Protein AF-A0A937FVT1-F1 (afdb_monomer_lite)

Foldseek 3Di:
DDPPDCPPPVPPVVVVVVVVVVVVVVVVVVVCVVCVVVVVVVVVLVVFPDKFKWAWPDKDFDWDFDQDPVGTDIAGAWIFTWIWTDDPNDIDIATDTHGRDPLVVVLQVVLVVDPRSMFMKTAHPVDRRRIDTPSPDDDD

InterPro domains:
  IPR000253 Forkhead-associated (FHA) domain [PS50006] (78-108)

pLDDT: mean 84.74, std 12.92, range [41.81, 96.81]

Structure (mmCIF, N/CA/C/O backbone):
data_AF-A0A937FVT1-F1
#
_entry.id   AF-A0A937FVT1-F1
#
loop_
_atom_site.group_PDB
_atom_site.id
_atom_site.type_symbol
_atom_site.label_atom_id
_atom_site.label_alt_id
_atom_site.label_comp_id
_atom_site.label_asym_id
_atom_site.label_entity_id
_atom_site.label_seq_id
_atom_site.pdbx_PDB_ins_code
_atom_site.Cartn_x
_atom_site.Cartn_y
_atom_site.Cartn_z
_atom_site.occupancy
_atom_site.B_iso_or_equiv
_atom_site.auth_seq_id
_atom_site.auth_comp_id
_atom_site.auth_asym_id
_atom_site.auth_atom_id
_atom_site.pdbx_PDB_model_num
ATOM 1 N N . MET A 1 1 ? 39.941 6.616 -60.271 1.00 41.81 1 MET A N 1
ATOM 2 C CA . MET A 1 1 ? 38.688 5.842 -60.102 1.00 41.81 1 MET A CA 1
ATOM 3 C C . MET A 1 1 ? 37.936 6.366 -58.887 1.00 41.81 1 MET A C 1
ATOM 5 O O . MET A 1 1 ? 38.339 6.087 -57.765 1.00 41.81 1 MET A O 1
ATOM 9 N N . ALA A 1 2 ? 36.883 7.159 -59.088 1.00 43.56 2 ALA A N 1
ATOM 10 C CA . ALA A 1 2 ? 36.056 7.645 -57.985 1.00 43.56 2 ALA A CA 1
ATOM 11 C C . ALA A 1 2 ? 35.102 6.528 -57.527 1.00 43.56 2 ALA A C 1
ATOM 13 O O . ALA A 1 2 ? 34.198 6.133 -58.266 1.00 43.56 2 ALA A O 1
ATOM 14 N N . ARG A 1 3 ? 35.304 5.995 -56.314 1.00 52.00 3 ARG A N 1
ATOM 15 C CA . ARG A 1 3 ? 34.326 5.118 -55.654 1.00 52.00 3 ARG A CA 1
ATOM 16 C C . ARG A 1 3 ? 33.066 5.941 -55.379 1.00 52.00 3 ARG A C 1
ATOM 18 O O . ARG A 1 3 ? 33.046 6.743 -54.451 1.00 52.00 3 ARG A O 1
ATOM 25 N N . LYS A 1 4 ? 32.011 5.735 -56.173 1.00 54.03 4 LYS A N 1
ATOM 26 C CA . LYS A 1 4 ? 30.658 6.207 -55.847 1.00 54.03 4 LYS A CA 1
ATOM 27 C C . LYS A 1 4 ? 30.218 5.504 -54.558 1.00 54.03 4 LYS A C 1
ATOM 29 O O . LYS A 1 4 ? 29.839 4.333 -54.593 1.00 54.03 4 LYS A O 1
ATOM 34 N N . LEU A 1 5 ? 30.323 6.191 -53.419 1.00 57.53 5 LEU A N 1
ATOM 35 C CA . LEU A 1 5 ? 29.733 5.741 -52.159 1.00 57.53 5 LEU A CA 1
ATOM 36 C C . LEU A 1 5 ? 28.232 5.536 -52.386 1.00 57.53 5 LEU A C 1
ATOM 38 O O . LEU A 1 5 ? 27.521 6.456 -52.789 1.00 57.53 5 LEU A O 1
ATOM 42 N N . ARG A 1 6 ? 27.761 4.303 -52.179 1.00 55.53 6 ARG A N 1
ATOM 43 C CA . ARG A 1 6 ? 26.362 3.903 -52.359 1.00 55.53 6 ARG A CA 1
ATOM 44 C C . ARG A 1 6 ? 25.497 4.532 -51.258 1.00 55.53 6 ARG A C 1
ATOM 46 O O . ARG A 1 6 ? 25.130 3.870 -50.297 1.00 55.53 6 ARG A O 1
ATOM 53 N N . PHE A 1 7 ? 25.125 5.795 -51.444 1.00 51.84 7 PHE A N 1
ATOM 54 C CA . PHE A 1 7 ? 24.178 6.552 -50.612 1.00 51.84 7 PHE A CA 1
ATOM 55 C C . PHE A 1 7 ? 22.729 6.009 -50.638 1.00 51.84 7 PHE A C 1
ATOM 57 O O . PHE A 1 7 ? 21.838 6.585 -50.024 1.00 51.84 7 PHE A O 1
ATOM 64 N N . TYR A 1 8 ? 22.469 4.891 -51.325 1.00 54.03 8 TYR A N 1
ATOM 65 C CA . TYR A 1 8 ? 21.117 4.375 -51.570 1.00 54.03 8 TYR A CA 1
ATOM 66 C C . TYR A 1 8 ? 20.570 3.419 -50.502 1.00 54.03 8 TYR A C 1
ATOM 68 O O . TYR A 1 8 ? 19.380 3.118 -50.527 1.00 54.03 8 TYR A O 1
ATOM 76 N N . TYR A 1 9 ? 21.382 2.940 -49.553 1.00 51.81 9 TYR A N 1
ATOM 77 C CA . TYR A 1 9 ? 20.882 1.994 -48.541 1.00 51.81 9 TYR A CA 1
ATOM 78 C C . TYR A 1 9 ? 20.021 2.674 -47.459 1.00 51.81 9 TYR A C 1
ATOM 80 O O . TYR A 1 9 ? 19.124 2.056 -46.896 1.00 51.81 9 TYR A O 1
ATOM 88 N N . ILE A 1 10 ? 20.244 3.971 -47.216 1.00 54.47 10 ILE A N 1
ATOM 89 C CA . ILE A 1 10 ? 19.554 4.760 -46.177 1.00 54.47 10 ILE A CA 1
ATOM 90 C C . ILE A 1 10 ? 18.187 5.290 -46.666 1.00 54.47 10 ILE A C 1
ATOM 92 O O . ILE A 1 10 ? 17.321 5.602 -45.857 1.00 54.47 10 ILE A O 1
ATOM 96 N N . TRP A 1 11 ? 17.951 5.335 -47.982 1.00 53.66 11 TRP A N 1
ATOM 97 C CA . TRP A 1 11 ? 16.749 5.924 -48.603 1.00 53.66 11 TRP A CA 1
ATOM 98 C C . TRP A 1 11 ? 15.689 4.912 -49.056 1.00 53.66 11 TRP A C 1
ATOM 100 O O . TRP A 1 11 ? 14.742 5.249 -49.765 1.00 53.66 11 TRP 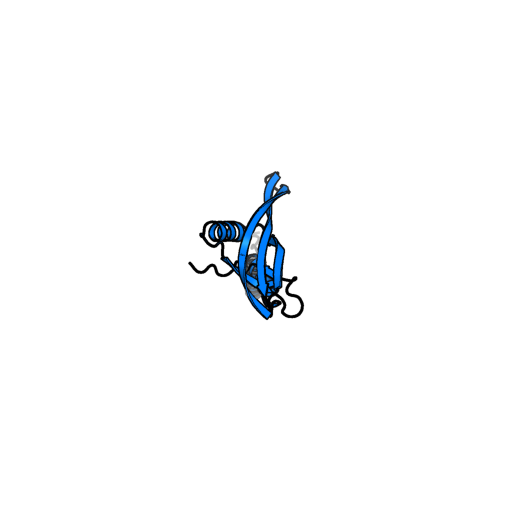A O 1
ATOM 110 N N . ASN A 1 12 ? 15.823 3.649 -48.661 1.00 67.12 12 ASN A N 1
ATOM 111 C CA . ASN A 1 12 ? 14.810 2.651 -48.966 1.00 67.12 12 ASN A CA 1
ATOM 112 C C . ASN A 1 12 ? 13.651 2.799 -47.964 1.00 67.12 12 ASN A C 1
ATOM 114 O O . ASN A 1 12 ? 13.787 2.446 -46.793 1.00 67.12 12 ASN A O 1
ATOM 118 N N . ILE A 1 13 ? 12.517 3.336 -48.430 1.00 67.25 13 ILE A N 1
ATOM 119 C CA . ILE A 1 13 ? 11.311 3.673 -47.643 1.00 67.25 13 ILE A CA 1
ATOM 120 C C . ILE A 1 13 ? 10.899 2.545 -46.685 1.00 67.25 13 ILE A C 1
ATOM 122 O O . ILE A 1 13 ? 10.474 2.810 -45.563 1.00 67.25 13 ILE A O 1
ATOM 126 N N . LYS A 1 14 ? 11.095 1.280 -47.079 1.00 73.38 14 LYS A N 1
ATOM 127 C CA . LYS A 1 14 ? 10.817 0.110 -46.232 1.00 73.38 14 LYS A CA 1
ATOM 128 C C . LYS A 1 14 ? 11.644 0.096 -44.939 1.00 73.38 14 LYS A C 1
ATOM 130 O O . LYS A 1 14 ? 11.099 -0.199 -43.882 1.00 73.38 14 LYS A O 1
ATOM 135 N N . HIS A 1 15 ? 12.929 0.445 -44.998 1.00 70.62 15 HIS A N 1
ATOM 136 C CA . HIS A 1 15 ? 13.795 0.505 -43.815 1.00 70.62 15 HIS A CA 1
ATOM 137 C C . HIS A 1 15 ? 13.446 1.687 -42.903 1.00 70.62 15 HIS A C 1
ATOM 139 O O . HIS A 1 15 ? 13.483 1.539 -41.683 1.00 70.62 15 HIS A O 1
ATOM 145 N N . ILE A 1 16 ? 13.035 2.822 -43.479 1.00 76.00 16 ILE A N 1
ATOM 146 C CA . ILE A 1 16 ? 12.547 3.982 -42.717 1.00 76.00 16 ILE A CA 1
ATOM 147 C C . ILE A 1 16 ? 11.265 3.611 -41.959 1.00 76.00 16 ILE A C 1
ATOM 149 O O . ILE A 1 16 ? 11.155 3.871 -40.764 1.00 76.00 16 ILE A O 1
ATOM 153 N N . LEU A 1 17 ? 10.323 2.937 -42.625 1.00 80.00 17 LEU A N 1
ATOM 154 C CA . LEU A 1 17 ? 9.033 2.553 -42.049 1.00 80.00 17 LEU A CA 1
ATOM 155 C C . LEU A 1 17 ? 9.194 1.525 -40.915 1.00 80.00 17 LEU A C 1
ATOM 157 O O . LEU A 1 17 ? 8.593 1.679 -39.854 1.00 80.00 17 LEU A O 1
ATOM 161 N N . VAL A 1 18 ? 10.076 0.534 -41.088 1.00 82.94 18 VAL A N 1
ATOM 162 C CA . VAL A 1 18 ? 10.440 -0.406 -40.013 1.00 82.94 18 VAL A CA 1
ATOM 163 C C . VAL A 1 18 ? 11.082 0.327 -38.831 1.00 82.94 18 VAL A C 1
ATOM 165 O O . VAL A 1 18 ? 10.712 0.068 -37.689 1.00 82.94 18 VAL A O 1
ATOM 168 N N . GLY A 1 19 ? 11.988 1.278 -39.083 1.00 83.88 19 GLY A N 1
ATOM 169 C CA . GLY A 1 19 ? 12.602 2.089 -38.027 1.00 83.88 19 GLY A CA 1
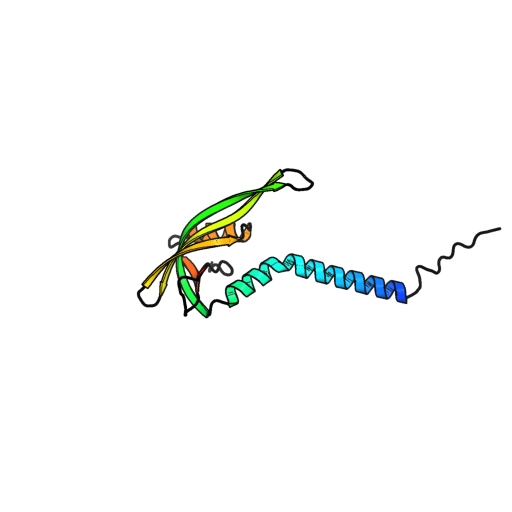ATOM 170 C C . GLY A 1 19 ? 11.574 2.887 -37.219 1.00 83.88 19 GLY A C 1
ATOM 171 O O . GLY A 1 19 ? 11.609 2.873 -35.991 1.00 83.88 19 GLY A O 1
ATOM 172 N N . VAL A 1 20 ? 10.606 3.512 -37.895 1.00 86.00 20 VAL A N 1
ATOM 173 C CA . VAL A 1 20 ? 9.508 4.249 -37.248 1.00 86.00 20 VAL A CA 1
ATOM 174 C C . VAL A 1 20 ? 8.649 3.327 -36.380 1.00 86.00 20 VAL A C 1
ATOM 176 O O . VAL A 1 20 ? 8.349 3.679 -35.241 1.00 86.00 20 VAL A O 1
ATOM 179 N N . ILE A 1 21 ? 8.303 2.129 -36.866 1.00 89.62 21 ILE A N 1
ATOM 180 C CA . ILE A 1 21 ? 7.544 1.136 -36.087 1.00 89.62 21 ILE A CA 1
ATOM 181 C C . ILE A 1 21 ? 8.322 0.709 -34.838 1.00 89.62 21 ILE A C 1
ATOM 183 O O . ILE A 1 21 ? 7.753 0.670 -33.750 1.00 89.62 21 ILE A O 1
ATOM 187 N N . VAL A 1 22 ? 9.622 0.432 -34.965 1.00 90.50 22 VAL A N 1
ATOM 188 C CA . VAL A 1 22 ? 10.468 0.051 -33.823 1.00 90.50 22 VAL A CA 1
ATOM 189 C C . VAL A 1 22 ? 10.524 1.175 -32.788 1.00 90.50 22 VAL A C 1
ATOM 191 O O . VAL A 1 22 ? 10.400 0.902 -31.595 1.00 90.50 22 VAL A O 1
ATOM 194 N N . ILE A 1 23 ? 10.637 2.436 -33.215 1.00 90.69 23 ILE A N 1
ATOM 195 C CA . ILE A 1 23 ? 10.623 3.590 -32.304 1.00 90.69 23 ILE A CA 1
ATOM 196 C C . ILE A 1 23 ? 9.268 3.707 -31.593 1.00 90.69 23 ILE A C 1
ATOM 198 O O . ILE A 1 23 ? 9.235 3.876 -30.377 1.00 90.69 23 ILE A O 1
ATOM 202 N N . LEU A 1 24 ?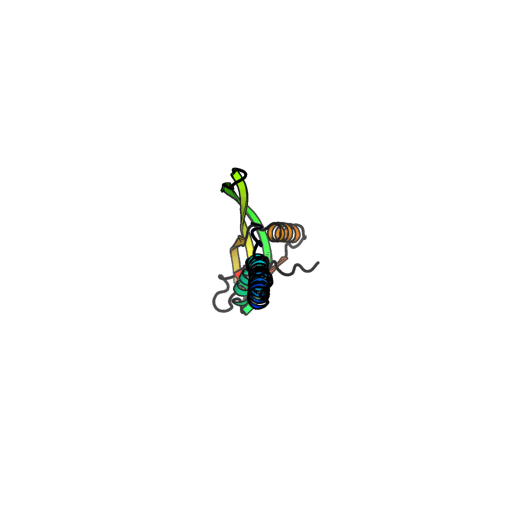 8.156 3.559 -32.318 1.00 90.88 24 LEU A N 1
ATOM 203 C CA . LEU A 1 24 ? 6.802 3.587 -31.754 1.00 90.88 24 LEU A CA 1
ATOM 204 C C . LEU A 1 24 ? 6.581 2.483 -30.716 1.00 90.88 24 LEU A C 1
ATOM 206 O O . LEU A 1 24 ? 6.108 2.763 -29.617 1.00 90.88 24 LEU A O 1
ATOM 210 N N . ILE A 1 25 ? 6.974 1.247 -31.028 1.00 92.00 25 ILE A N 1
ATOM 211 C CA . ILE A 1 25 ? 6.894 0.121 -30.089 1.00 92.00 25 ILE A CA 1
ATOM 212 C C . ILE A 1 25 ? 7.769 0.393 -28.861 1.00 92.00 25 ILE A C 1
ATOM 214 O O . ILE A 1 25 ? 7.330 0.168 -27.735 1.00 92.00 25 ILE A O 1
ATOM 218 N N . SER A 1 26 ? 8.978 0.924 -29.061 1.00 88.25 26 SER A N 1
ATOM 219 C CA . SER A 1 26 ? 9.890 1.268 -27.964 1.00 88.25 26 SER A CA 1
ATOM 220 C C . SER A 1 26 ? 9.292 2.342 -27.051 1.00 88.25 26 SER A C 1
ATOM 222 O O . SER A 1 26 ? 9.352 2.212 -25.831 1.00 88.25 26 SER A O 1
ATOM 224 N N . LEU A 1 27 ? 8.651 3.369 -27.619 1.00 90.75 27 LEU A N 1
ATOM 225 C CA . LEU A 1 27 ? 7.951 4.408 -26.860 1.00 90.75 27 LEU A CA 1
ATOM 226 C C . LEU A 1 27 ? 6.779 3.833 -26.059 1.00 90.75 27 LEU A C 1
ATOM 228 O O . LEU A 1 27 ? 6.648 4.131 -24.873 1.00 90.75 27 LEU A O 1
ATOM 232 N N . ILE A 1 28 ? 5.963 2.971 -26.670 1.00 89.56 28 ILE A N 1
ATOM 233 C CA . ILE A 1 28 ? 4.854 2.294 -25.984 1.00 89.56 28 ILE A CA 1
ATOM 234 C C . ILE A 1 28 ? 5.381 1.433 -24.830 1.00 89.56 28 ILE A C 1
ATOM 236 O O . ILE A 1 28 ? 4.841 1.487 -23.724 1.00 89.56 28 ILE A O 1
ATOM 240 N N . ALA A 1 29 ? 6.462 0.682 -25.052 1.00 87.00 29 ALA A N 1
ATOM 241 C CA . ALA A 1 29 ? 7.085 -0.150 -24.027 1.00 87.00 29 ALA A CA 1
ATOM 242 C C . ALA A 1 29 ? 7.628 0.686 -22.857 1.00 87.00 29 ALA A C 1
ATOM 244 O O . ALA A 1 29 ? 7.415 0.326 -21.700 1.00 87.00 29 ALA A O 1
ATOM 245 N N . ILE A 1 30 ? 8.262 1.829 -23.141 1.00 88.38 30 IL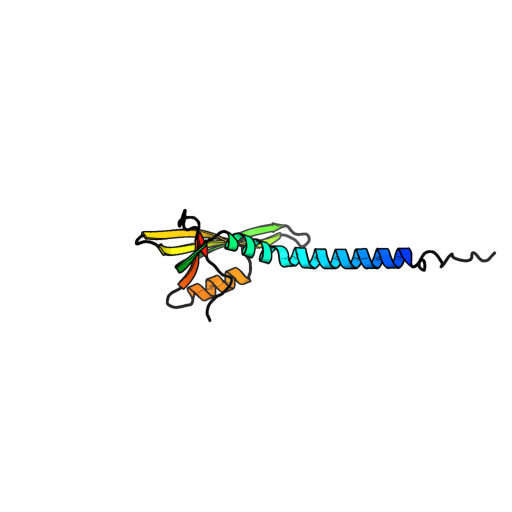E A N 1
ATOM 246 C CA . ILE A 1 30 ? 8.728 2.774 -22.118 1.00 88.38 30 ILE A CA 1
ATOM 247 C C . ILE A 1 30 ? 7.541 3.276 -21.289 1.00 88.38 30 ILE A C 1
ATOM 249 O O . ILE A 1 30 ? 7.559 3.163 -20.063 1.00 88.38 30 ILE A O 1
ATOM 253 N N . VAL A 1 31 ? 6.476 3.765 -21.930 1.00 85.06 31 VAL A N 1
ATOM 254 C CA . VAL A 1 31 ? 5.275 4.256 -21.229 1.00 85.06 31 VAL A CA 1
ATOM 255 C C . VAL A 1 31 ? 4.638 3.158 -20.373 1.00 85.06 31 VAL A C 1
ATOM 257 O O . VAL A 1 31 ? 4.267 3.410 -19.222 1.00 85.06 31 VAL A O 1
ATOM 260 N N . GLY A 1 32 ? 4.556 1.933 -20.897 1.00 79.00 32 GLY A N 1
ATOM 261 C CA . GLY A 1 32 ? 4.058 0.768 -20.171 1.00 79.00 32 GLY A CA 1
ATOM 262 C C . GLY A 1 32 ? 4.902 0.445 -18.938 1.00 79.00 32 GLY A C 1
ATOM 263 O O . GLY A 1 32 ? 4.358 0.289 -17.846 1.00 79.00 32 GLY A O 1
ATOM 264 N N . PHE A 1 33 ? 6.229 0.430 -19.078 1.00 80.00 33 PHE A N 1
ATOM 265 C CA . PHE A 1 33 ? 7.151 0.142 -17.980 1.00 80.00 33 PHE A CA 1
ATOM 266 C C . PHE A 1 33 ? 7.088 1.201 -16.871 1.00 80.00 33 PHE A C 1
ATOM 268 O O . PHE A 1 33 ? 7.007 0.857 -15.692 1.00 80.00 33 PHE A O 1
ATOM 275 N N . TYR A 1 34 ? 7.041 2.488 -17.228 1.00 78.31 34 TYR A N 1
ATOM 276 C CA . TYR A 1 34 ? 6.889 3.573 -16.250 1.00 78.31 34 TYR A CA 1
ATOM 277 C C . TYR A 1 34 ? 5.523 3.555 -15.552 1.00 78.31 34 TYR A C 1
ATOM 279 O O . TYR A 1 34 ? 5.422 3.909 -14.376 1.00 78.31 34 TYR A O 1
ATOM 287 N N . SER A 1 35 ? 4.472 3.119 -16.248 1.00 75.44 35 SER A N 1
ATOM 288 C CA . SER A 1 35 ? 3.119 3.052 -15.687 1.00 75.44 35 SER A CA 1
ATOM 289 C C . SER A 1 35 ? 2.868 1.777 -14.875 1.00 75.44 35 SER A C 1
ATOM 291 O O . SER A 1 35 ? 1.941 1.752 -14.063 1.00 75.44 35 SER A O 1
ATOM 293 N N . TYR A 1 36 ? 3.683 0.732 -15.053 1.00 76.50 36 TYR A N 1
ATOM 294 C CA . TYR A 1 36 ? 3.490 -0.599 -14.468 1.00 76.50 36 TYR A CA 1
ATOM 295 C C . TYR A 1 36 ? 3.181 -0.602 -12.957 1.00 76.50 36 TYR A C 1
ATOM 297 O O . TYR A 1 36 ? 2.199 -1.237 -12.569 1.00 76.50 36 TYR A O 1
ATOM 305 N N . PRO A 1 37 ? 3.896 0.144 -12.085 1.00 71.56 37 PRO A N 1
ATOM 306 C CA . PRO A 1 37 ? 3.598 0.149 -10.648 1.00 71.56 37 PRO A CA 1
ATOM 307 C C . PRO A 1 37 ? 2.188 0.665 -10.325 1.00 71.56 37 PRO A C 1
ATOM 309 O O . PRO A 1 37 ? 1.555 0.219 -9.369 1.00 71.56 37 PRO A O 1
ATOM 312 N N . ARG A 1 38 ? 1.684 1.604 -11.135 1.00 72.81 38 ARG A N 1
ATOM 313 C CA . ARG A 1 38 ? 0.342 2.179 -10.994 1.00 72.81 38 ARG A CA 1
ATOM 314 C C . ARG A 1 38 ? -0.729 1.157 -11.371 1.00 72.81 38 ARG A C 1
ATOM 316 O O . ARG A 1 38 ? -1.671 0.967 -10.607 1.00 72.81 38 ARG A O 1
ATOM 323 N N . TRP A 1 39 ? -0.546 0.473 -12.501 1.00 76.06 39 TRP A N 1
ATOM 324 C CA . TRP A 1 39 ? -1.443 -0.592 -12.960 1.00 76.06 39 TRP A CA 1
ATOM 325 C C . TRP A 1 39 ? -1.472 -1.774 -11.993 1.00 76.06 39 TRP A C 1
ATOM 327 O O . TRP A 1 39 ? -2.546 -2.267 -11.666 1.00 76.06 39 TRP A O 1
ATOM 337 N N . TYR A 1 40 ? -0.312 -2.183 -11.477 1.00 77.75 40 TYR A N 1
ATOM 338 C CA . TYR A 1 40 ? -0.219 -3.258 -10.494 1.00 77.75 40 TYR A CA 1
ATOM 339 C C . TYR A 1 40 ? -0.998 -2.937 -9.211 1.00 77.75 40 TYR A C 1
ATOM 341 O O . TYR A 1 40 ? -1.804 -3.750 -8.762 1.00 77.75 40 TYR A O 1
ATOM 349 N N . ASN A 1 41 ? -0.823 -1.734 -8.650 1.00 75.12 41 ASN A N 1
ATOM 350 C CA . ASN A 1 41 ? -1.571 -1.312 -7.463 1.00 75.12 41 ASN A CA 1
ATOM 351 C C . ASN A 1 41 ? -3.079 -1.224 -7.734 1.00 75.12 41 ASN A C 1
ATOM 353 O O . ASN A 1 41 ? -3.870 -1.642 -6.894 1.00 75.12 41 ASN A O 1
ATOM 357 N N . PHE A 1 42 ? -3.478 -0.715 -8.903 1.00 80.25 42 PHE A N 1
ATOM 358 C CA . PHE A 1 42 ? -4.884 -0.670 -9.304 1.00 80.25 42 PHE A CA 1
ATOM 359 C C . PHE A 1 42 ? -5.488 -2.077 -9.384 1.00 80.25 42 PHE A C 1
ATOM 361 O O . PHE A 1 42 ? -6.542 -2.333 -8.806 1.00 80.25 42 PHE A O 1
ATOM 368 N N . TYR A 1 43 ? -4.789 -3.013 -10.028 1.00 82.56 43 TYR A N 1
ATOM 369 C CA . TYR A 1 43 ? -5.224 -4.402 -10.124 1.00 82.56 43 TYR A CA 1
ATOM 370 C C . TYR A 1 43 ? -5.283 -5.085 -8.751 1.00 82.56 43 TYR A C 1
ATOM 372 O O . TYR A 1 43 ? -6.266 -5.759 -8.449 1.00 82.56 43 TYR A O 1
ATOM 380 N N . LYS A 1 44 ? -4.292 -4.860 -7.877 1.00 82.75 44 LYS A N 1
ATOM 381 C CA . LYS A 1 44 ? -4.318 -5.365 -6.496 1.00 82.75 44 LYS A CA 1
ATOM 382 C C . LYS A 1 44 ? -5.554 -4.853 -5.748 1.00 82.75 44 LYS A C 1
ATOM 384 O O . LYS A 1 44 ? -6.291 -5.653 -5.186 1.00 82.75 44 LYS A O 1
ATOM 389 N N . LEU A 1 45 ? -5.827 -3.546 -5.815 1.00 84.44 45 LEU A N 1
ATOM 390 C CA . LEU A 1 45 ? -6.984 -2.927 -5.160 1.00 84.44 45 LEU A CA 1
ATOM 391 C C . LEU A 1 45 ? -8.332 -3.368 -5.749 1.00 84.44 45 LEU A C 1
ATOM 393 O O . LEU A 1 45 ? -9.335 -3.332 -5.041 1.00 84.44 45 LEU A O 1
ATOM 397 N N . SER A 1 46 ? -8.368 -3.776 -7.022 1.00 85.44 46 SER A N 1
ATOM 398 C CA . SER A 1 46 ? -9.590 -4.250 -7.691 1.00 85.44 46 SER A CA 1
ATOM 399 C C . SER A 1 46 ? -10.088 -5.607 -7.189 1.00 85.44 46 SER A C 1
ATOM 401 O O . SER A 1 46 ? -11.236 -5.957 -7.440 1.00 85.44 46 SER A O 1
ATOM 403 N N . ARG A 1 47 ? -9.244 -6.363 -6.472 1.00 88.62 47 ARG A N 1
ATOM 404 C CA . ARG A 1 47 ? -9.631 -7.648 -5.873 1.00 88.62 47 ARG A CA 1
ATOM 405 C C . ARG A 1 47 ? -10.558 -7.481 -4.674 1.00 88.62 47 ARG A C 1
ATOM 407 O O . ARG A 1 47 ? -11.320 -8.391 -4.384 1.00 88.62 47 ARG A O 1
ATOM 414 N N . TYR A 1 48 ? -10.494 -6.337 -4.003 1.00 92.81 48 TYR A N 1
ATOM 415 C CA . TYR A 1 48 ? -11.300 -6.044 -2.828 1.00 92.81 48 TYR A CA 1
ATOM 416 C C . TYR A 1 48 ? -12.684 -5.527 -3.233 1.00 92.81 48 TYR A C 1
ATOM 418 O O . TYR A 1 48 ? -12.798 -4.548 -3.974 1.00 92.81 48 TYR A O 1
ATOM 426 N N . ASP A 1 49 ? -13.734 -6.168 -2.726 1.00 92.31 49 ASP A N 1
ATOM 427 C CA . ASP A 1 49 ? -15.134 -5.904 -3.075 1.00 92.31 49 ASP A CA 1
ATOM 428 C C . ASP A 1 49 ? -15.840 -4.961 -2.086 1.00 92.31 49 ASP A C 1
ATOM 430 O O . ASP A 1 49 ? -16.907 -4.418 -2.393 1.00 92.31 49 ASP A O 1
ATOM 434 N N . LYS A 1 50 ? -15.253 -4.729 -0.905 1.00 93.69 50 LYS A N 1
ATOM 435 C CA . LYS A 1 50 ? -15.797 -3.839 0.125 1.00 93.69 50 LYS A CA 1
ATOM 436 C C . LYS A 1 50 ? -14.833 -2.727 0.507 1.00 93.69 50 LYS A C 1
ATOM 438 O O . LYS A 1 50 ? -13.620 -2.802 0.314 1.00 93.69 50 LYS A O 1
ATOM 443 N N . VAL A 1 51 ? -15.417 -1.662 1.054 1.00 93.62 51 VAL A N 1
ATOM 444 C CA . VAL A 1 51 ? -14.716 -0.461 1.506 1.00 93.62 51 VAL A CA 1
ATOM 445 C C . VAL A 1 51 ? -15.202 -0.099 2.905 1.00 93.62 51 VAL A C 1
ATOM 447 O O . VAL A 1 51 ? -16.406 -0.089 3.157 1.00 93.62 51 VAL A O 1
ATOM 450 N N . ALA A 1 52 ? -14.270 0.230 3.792 1.00 93.56 52 ALA A N 1
ATOM 451 C CA . ALA A 1 52 ? -14.522 0.781 5.117 1.00 93.56 52 ALA A CA 1
ATOM 452 C C . ALA A 1 52 ? -13.613 1.989 5.372 1.00 93.56 52 ALA A C 1
ATOM 454 O O . ALA A 1 52 ? -12.637 2.228 4.658 1.00 93.56 52 ALA A O 1
ATOM 455 N N . TRP A 1 53 ? -13.939 2.753 6.408 1.00 93.25 53 TRP A N 1
ATOM 456 C CA . TRP A 1 53 ? -13.054 3.773 6.955 1.00 93.25 53 TRP A CA 1
ATOM 457 C C . TRP A 1 53 ? -12.425 3.228 8.225 1.00 93.25 53 TRP A C 1
ATOM 459 O O . TRP A 1 53 ? -13.118 2.674 9.076 1.00 93.25 53 TRP A O 1
ATOM 469 N N . GLY A 1 54 ? -11.114 3.380 8.347 1.00 92.94 54 GLY A N 1
ATOM 470 C CA . GLY A 1 54 ? -10.394 2.952 9.534 1.00 92.94 54 GLY A CA 1
ATOM 471 C C . GLY A 1 54 ? -9.266 3.895 9.881 1.00 92.94 54 GLY A C 1
ATOM 472 O O . GLY A 1 54 ? -8.941 4.813 9.130 1.00 92.94 54 GLY A O 1
ATOM 473 N N . LYS A 1 55 ? -8.683 3.682 11.052 1.00 94.50 55 LYS A N 1
ATOM 474 C CA . LYS A 1 55 ? -7.651 4.542 11.611 1.00 94.50 55 LYS A CA 1
ATOM 475 C C . LYS A 1 55 ? -6.278 3.939 11.370 1.00 94.50 55 LYS A C 1
ATOM 477 O O . LYS A 1 55 ? -6.011 2.806 11.773 1.00 94.50 55 LYS A O 1
ATOM 482 N N . VAL A 1 56 ? -5.393 4.710 10.751 1.00 94.62 56 VAL A N 1
ATOM 483 C CA . VAL A 1 56 ? -3.972 4.374 10.667 1.00 94.62 56 VAL A CA 1
ATOM 484 C C . VAL A 1 56 ? -3.342 4.682 12.021 1.00 94.62 56 VAL A C 1
ATOM 486 O O . VAL A 1 56 ? -3.447 5.797 12.524 1.00 94.62 56 VAL A O 1
ATOM 489 N N . LEU A 1 57 ? -2.727 3.674 12.634 1.00 94.12 57 LEU A N 1
ATOM 490 C CA . LEU A 1 57 ? -2.134 3.769 13.968 1.00 94.12 57 LEU A CA 1
ATOM 491 C C . LEU A 1 57 ? -0.667 4.185 13.888 1.00 94.12 57 LEU A C 1
ATOM 493 O O . LEU A 1 57 ? -0.212 5.034 14.647 1.00 94.12 57 LEU A O 1
ATOM 497 N N . SER A 1 58 ? 0.080 3.575 12.970 1.00 94.25 58 SER A N 1
ATOM 498 C CA . SER A 1 58 ? 1.483 3.899 12.729 1.00 94.25 58 SER A CA 1
ATOM 499 C C . SER A 1 58 ? 1.942 3.368 11.376 1.00 94.25 58 SER A C 1
ATOM 501 O O . SER A 1 58 ? 1.319 2.481 10.787 1.00 94.25 58 SER A O 1
ATOM 503 N N . PHE A 1 59 ? 3.067 3.887 10.889 1.00 94.31 59 PHE A N 1
ATOM 504 C CA . PHE A 1 59 ? 3.823 3.227 9.836 1.00 94.31 59 PHE A CA 1
ATOM 505 C C . PHE A 1 59 ? 5.324 3.294 10.125 1.00 94.31 59 PHE A C 1
ATOM 507 O O . PHE A 1 59 ? 5.809 4.251 10.728 1.00 94.31 59 PHE A O 1
ATOM 514 N N . HIS A 1 60 ? 6.061 2.278 9.681 1.00 94.81 60 HIS A N 1
ATOM 515 C CA . HIS A 1 60 ? 7.517 2.225 9.790 1.00 94.81 60 HIS A CA 1
ATOM 516 C C . HIS A 1 60 ? 8.156 2.015 8.423 1.00 94.81 60 HIS A C 1
ATOM 518 O O . HIS A 1 60 ? 7.772 1.112 7.679 1.00 94.81 60 HIS A O 1
ATOM 524 N N . GLU A 1 61 ? 9.152 2.837 8.107 1.00 94.25 61 GLU A N 1
ATOM 525 C CA . GLU A 1 61 ? 9.919 2.727 6.868 1.00 94.25 61 GLU A CA 1
ATOM 526 C C . GLU A 1 61 ? 10.938 1.584 6.998 1.00 94.25 61 GLU A C 1
ATOM 528 O O . GLU A 1 61 ? 11.714 1.534 7.956 1.00 94.25 61 GLU A O 1
ATOM 533 N N . LYS A 1 62 ? 10.941 0.647 6.044 1.00 93.81 62 LYS A N 1
ATOM 534 C CA . LYS A 1 62 ? 11.974 -0.385 5.920 1.00 93.81 62 LYS A CA 1
ATOM 535 C C . LYS A 1 62 ? 12.843 -0.064 4.716 1.00 93.81 62 LYS A C 1
ATOM 537 O O . LYS A 1 62 ? 12.394 -0.108 3.572 1.00 93.81 62 LYS A O 1
ATOM 542 N N . SER A 1 63 ? 14.089 0.302 4.992 1.00 91.50 63 SER A N 1
ATOM 543 C CA . SER A 1 63 ? 15.092 0.601 3.979 1.00 91.50 63 SER A CA 1
ATOM 544 C C . SER A 1 63 ? 16.012 -0.591 3.747 1.00 91.50 63 SER A C 1
ATOM 546 O O . SER A 1 63 ? 16.323 -1.359 4.657 1.00 91.50 63 SER A O 1
ATOM 548 N N . ILE A 1 64 ? 16.450 -0.729 2.501 1.00 91.12 64 ILE A N 1
ATOM 549 C CA . ILE A 1 64 ? 17.460 -1.690 2.075 1.00 91.12 64 ILE A CA 1
ATOM 550 C C . ILE A 1 64 ? 18.612 -0.938 1.416 1.00 91.12 64 ILE A C 1
ATOM 552 O O . ILE A 1 64 ? 18.426 0.119 0.803 1.00 91.12 64 ILE A O 1
ATOM 556 N N . ILE A 1 65 ? 19.813 -1.498 1.521 1.00 90.75 65 ILE A N 1
AT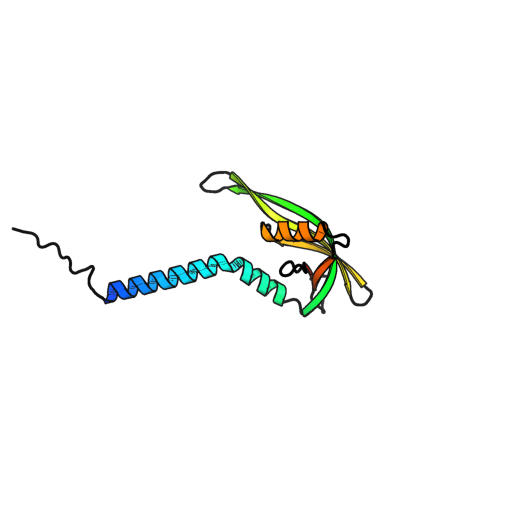OM 557 C CA . ILE A 1 65 ? 20.951 -1.032 0.735 1.00 90.75 65 ILE A CA 1
ATOM 558 C C . ILE A 1 65 ? 20.820 -1.656 -0.648 1.00 90.75 65 ILE A C 1
ATOM 560 O O . ILE A 1 65 ? 20.791 -2.878 -0.789 1.00 90.75 65 ILE A O 1
ATOM 564 N N . ARG A 1 66 ? 20.736 -0.815 -1.675 1.00 86.69 66 ARG A N 1
ATOM 565 C CA . ARG A 1 66 ? 20.721 -1.256 -3.064 1.00 86.69 66 ARG A CA 1
ATOM 566 C C . ARG A 1 66 ? 21.999 -0.810 -3.747 1.00 86.69 66 ARG A C 1
ATOM 568 O O . ARG A 1 66 ? 22.305 0.380 -3.801 1.00 86.69 66 ARG A O 1
ATOM 575 N N . GLN A 1 67 ? 22.717 -1.776 -4.302 1.00 87.88 67 GLN A N 1
ATOM 576 C CA . GLN A 1 67 ? 23.880 -1.506 -5.128 1.00 87.88 67 GLN A CA 1
ATOM 577 C C . GLN A 1 67 ? 23.424 -1.135 -6.541 1.00 87.88 67 GLN A C 1
ATOM 579 O O . GLN A 1 67 ? 22.597 -1.818 -7.151 1.00 87.88 67 GLN A O 1
ATOM 584 N N . THR A 1 68 ? 23.931 -0.017 -7.044 1.00 83.00 68 THR A N 1
ATOM 585 C CA . THR A 1 68 ? 23.681 0.481 -8.399 1.00 83.00 68 THR A CA 1
ATOM 586 C C . THR A 1 68 ? 25.007 0.717 -9.115 1.00 83.00 68 THR A C 1
ATOM 588 O O . THR A 1 68 ? 26.070 0.665 -8.498 1.00 83.00 68 THR A O 1
ATOM 591 N N . GLN A 1 69 ? 24.952 1.019 -10.414 1.00 82.69 69 GLN A N 1
ATOM 592 C CA . GLN A 1 69 ? 26.139 1.392 -11.196 1.00 82.69 69 GLN A CA 1
ATOM 593 C C . GLN A 1 69 ? 26.843 2.652 -10.658 1.00 82.69 69 GLN A C 1
ATOM 595 O O . GLN A 1 69 ? 28.022 2.847 -10.924 1.00 82.69 69 GLN A O 1
ATOM 600 N N . TYR A 1 70 ? 26.140 3.473 -9.870 1.00 85.38 70 TYR A N 1
ATOM 601 C CA . TYR A 1 70 ? 26.655 4.700 -9.255 1.00 85.38 70 TYR A CA 1
ATOM 602 C C . TYR A 1 70 ? 27.076 4.513 -7.786 1.00 85.38 70 TYR A C 1
ATOM 604 O O . TYR A 1 70 ? 27.355 5.491 -7.099 1.00 85.38 70 TYR A O 1
ATOM 612 N N . GLY A 1 71 ? 27.105 3.271 -7.289 1.00 87.50 71 GLY A N 1
ATOM 613 C CA . GLY A 1 71 ? 27.443 2.938 -5.904 1.00 87.50 71 GLY A CA 1
ATOM 614 C C . GLY A 1 71 ? 26.260 2.415 -5.087 1.00 87.50 71 GLY A C 1
ATOM 615 O O . GLY A 1 71 ? 25.180 2.123 -5.613 1.00 87.50 71 GLY A O 1
ATOM 616 N N . SER A 1 72 ? 26.488 2.254 -3.784 1.00 88.06 72 SER A N 1
ATOM 617 C CA . SER A 1 72 ? 25.491 1.767 -2.827 1.00 88.06 72 SER A CA 1
ATOM 618 C C . SER A 1 72 ? 24.651 2.921 -2.294 1.00 88.06 72 SER A C 1
ATOM 620 O O . SER A 1 72 ? 25.187 3.879 -1.745 1.00 88.06 72 SER A O 1
ATOM 622 N N . GLY A 1 73 ? 23.330 2.818 -2.432 1.00 85.81 73 GLY A N 1
ATOM 623 C CA . GLY A 1 73 ? 22.381 3.794 -1.904 1.00 85.81 73 GLY A CA 1
ATOM 624 C C . GLY A 1 73 ? 21.367 3.146 -0.970 1.00 85.81 73 GLY A C 1
ATOM 625 O O . GLY A 1 73 ? 20.976 1.992 -1.164 1.00 85.81 73 GLY A O 1
ATOM 626 N N . LEU A 1 74 ? 20.912 3.896 0.032 1.00 87.19 74 LEU A N 1
ATOM 627 C CA . LEU A 1 74 ? 19.748 3.512 0.826 1.00 87.19 74 LEU A CA 1
ATOM 628 C C . LEU A 1 74 ? 18.482 3.788 0.017 1.00 87.19 74 LEU A C 1
ATOM 630 O O . LEU A 1 74 ? 18.258 4.907 -0.445 1.00 87.19 74 LEU A O 1
ATOM 634 N N . LYS A 1 75 ? 17.644 2.766 -0.144 1.00 87.44 75 LYS A N 1
ATOM 635 C CA . LYS A 1 75 ? 16.334 2.882 -0.781 1.00 87.44 75 LYS A CA 1
ATOM 636 C C . LYS A 1 75 ? 15.269 2.349 0.166 1.00 87.44 75 LYS A C 1
ATOM 638 O O . LYS A 1 75 ? 15.445 1.284 0.750 1.00 87.44 75 LYS A O 1
ATOM 643 N N . VAL A 1 76 ? 14.160 3.073 0.302 1.00 89.62 76 VAL A N 1
ATOM 644 C CA . VAL A 1 76 ? 12.979 2.556 1.005 1.00 89.62 76 VAL A CA 1
ATOM 645 C C . VAL A 1 76 ? 12.373 1.439 0.159 1.00 89.62 76 VAL A C 1
ATOM 647 O O . VAL A 1 76 ? 12.043 1.649 -1.008 1.00 89.62 76 VAL A O 1
ATOM 650 N N . ASP A 1 77 ? 12.281 0.248 0.737 1.00 90.81 77 ASP A N 1
ATOM 651 C CA . ASP A 1 77 ? 11.719 -0.930 0.084 1.00 90.81 77 ASP A CA 1
ATOM 652 C C . ASP A 1 77 ? 10.196 -0.945 0.248 1.00 90.81 77 ASP A C 1
ATOM 654 O O . ASP A 1 77 ? 9.446 -0.863 -0.728 1.00 90.81 77 ASP A O 1
ATOM 658 N N . HIS A 1 78 ? 9.741 -0.913 1.501 1.00 93.00 78 HIS A N 1
ATOM 659 C CA . HIS A 1 78 ? 8.329 -0.887 1.864 1.00 93.00 78 HIS A CA 1
ATOM 660 C C . HIS A 1 78 ? 8.087 -0.133 3.181 1.00 93.00 78 HIS A C 1
ATOM 662 O O . HIS A 1 78 ? 8.992 0.082 3.991 1.00 93.00 78 HIS A O 1
ATOM 668 N N . PHE A 1 79 ? 6.840 0.272 3.395 1.00 94.00 79 PHE A N 1
ATOM 669 C CA . PHE A 1 79 ? 6.321 0.776 4.659 1.00 94.00 79 PHE A CA 1
ATOM 670 C C . PHE A 1 79 ? 5.490 -0.322 5.317 1.00 94.00 79 PHE A C 1
ATOM 672 O O . PHE A 1 79 ? 4.591 -0.869 4.683 1.00 94.00 79 PHE A O 1
ATOM 679 N N . LYS A 1 80 ? 5.761 -0.623 6.588 1.00 95.62 80 LYS A N 1
ATOM 680 C CA . LYS A 1 80 ? 4.888 -1.477 7.402 1.00 95.62 80 LYS A CA 1
ATOM 681 C C . LYS A 1 80 ? 3.840 -0.599 8.059 1.00 95.62 80 LYS A C 1
ATOM 683 O O . LYS A 1 80 ? 4.189 0.182 8.940 1.00 95.62 80 LYS A O 1
ATOM 688 N N . VAL A 1 81 ? 2.598 -0.690 7.603 1.00 95.75 81 VAL A N 1
ATOM 689 C CA . VAL A 1 81 ? 1.477 0.137 8.056 1.00 95.75 81 VAL A CA 1
ATOM 690 C C . VAL A 1 81 ? 0.610 -0.684 8.995 1.00 95.75 81 VAL A C 1
ATOM 692 O O . VAL A 1 81 ? 0.177 -1.776 8.637 1.00 95.75 81 VAL A O 1
ATOM 695 N N . LYS A 1 82 ? 0.338 -0.151 10.185 1.00 96.81 82 LYS A N 1
ATOM 696 C CA . LYS A 1 82 ? -0.591 -0.743 11.144 1.00 96.81 82 LYS A CA 1
ATOM 697 C C . LYS A 1 82 ? -1.860 0.093 11.194 1.00 96.81 82 LYS A C 1
ATOM 699 O O . LYS A 1 82 ? -1.789 1.300 11.429 1.00 96.81 82 LYS A O 1
ATOM 704 N N . TYR A 1 83 ? -3.015 -0.529 11.001 1.00 95.88 83 TYR A N 1
ATOM 705 C CA . TYR A 1 83 ? -4.304 0.163 11.001 1.00 95.88 83 TYR A CA 1
ATOM 706 C C . TYR A 1 83 ? -5.407 -0.684 11.627 1.00 95.88 83 TYR A C 1
ATOM 708 O O . TYR A 1 83 ? -5.257 -1.892 11.809 1.00 95.88 83 TYR A O 1
ATOM 716 N N . THR A 1 84 ? -6.506 -0.023 11.983 1.00 96.50 84 THR A N 1
ATOM 717 C CA . THR A 1 84 ? -7.702 -0.656 12.535 1.00 96.50 84 THR A CA 1
ATOM 718 C C . THR A 1 84 ? -8.949 -0.233 11.777 1.00 96.50 84 THR A C 1
ATOM 720 O O . THR A 1 84 ? -9.054 0.925 11.372 1.00 96.50 84 THR A O 1
ATOM 723 N N . PHE A 1 85 ? -9.896 -1.146 11.591 1.00 95.88 85 PHE A N 1
ATOM 724 C CA . PHE A 1 85 ? -11.215 -0.834 11.045 1.00 95.88 85 PHE A CA 1
ATOM 725 C C . PHE A 1 85 ? -12.275 -1.781 11.588 1.00 95.88 85 PHE A C 1
ATOM 727 O O . PHE A 1 85 ? -11.957 -2.859 12.088 1.00 95.88 85 PHE A O 1
ATOM 734 N N . SER A 1 86 ? -13.537 -1.376 11.478 1.00 94.25 86 SER A N 1
ATOM 735 C CA . SER A 1 86 ? -14.665 -2.163 11.967 1.00 94.25 86 SER A CA 1
ATOM 736 C C . SER A 1 86 ? -15.557 -2.618 10.815 1.00 94.25 86 SER A C 1
ATOM 738 O O . SER A 1 86 ? -15.861 -1.840 9.910 1.00 94.25 86 SER A O 1
ATOM 740 N N . TYR A 1 87 ? -15.979 -3.881 10.857 1.00 93.94 87 TYR A N 1
ATOM 741 C CA . TYR A 1 87 ? -16.917 -4.480 9.912 1.00 93.94 87 TYR A CA 1
ATOM 742 C C . TYR A 1 87 ? -17.760 -5.551 10.612 1.00 93.94 87 TYR A C 1
ATOM 744 O O . TYR A 1 87 ? -17.210 -6.400 11.308 1.00 93.94 87 TYR A O 1
ATOM 752 N N . SER A 1 88 ? -19.086 -5.511 10.422 1.00 87.94 88 SER A N 1
ATOM 753 C CA . SER A 1 88 ? -20.040 -6.467 11.014 1.00 87.94 88 SER A CA 1
ATOM 754 C C . SER A 1 88 ? -19.804 -6.700 12.518 1.00 87.94 88 SER A C 1
ATOM 756 O O . SER A 1 88 ? -19.589 -7.829 12.954 1.00 87.94 88 SER A O 1
ATOM 758 N N . ASP A 1 89 ? -19.760 -5.607 13.286 1.00 90.62 89 ASP A N 1
ATOM 759 C CA . ASP A 1 89 ? -19.528 -5.557 14.743 1.00 90.62 89 ASP A CA 1
ATOM 760 C C . ASP A 1 89 ? -18.156 -6.051 15.239 1.00 90.62 89 ASP A C 1
ATOM 762 O O . ASP A 1 89 ? -17.844 -5.957 16.426 1.00 90.62 89 ASP A O 1
ATOM 766 N N . SER A 1 90 ? -17.287 -6.502 14.335 1.00 93.00 90 SER A N 1
ATOM 767 C CA . SER A 1 90 ? -15.914 -6.902 14.642 1.00 93.00 90 SER A CA 1
ATOM 768 C C . SER A 1 90 ? -14.932 -5.784 14.314 1.00 93.00 90 SER A C 1
ATOM 770 O O . SER A 1 90 ? -15.112 -5.040 13.350 1.00 93.00 90 SER A O 1
ATOM 772 N N . THR A 1 91 ? -13.871 -5.663 15.113 1.00 95.06 91 THR A N 1
ATOM 773 C CA . THR A 1 91 ? -12.764 -4.731 14.855 1.00 95.06 91 THR A CA 1
ATOM 774 C C . THR A 1 91 ? -11.514 -5.514 14.488 1.00 95.06 91 THR A C 1
ATOM 776 O O . THR A 1 91 ? -11.097 -6.411 15.217 1.00 95.06 91 THR A O 1
ATOM 779 N N . TYR A 1 92 ? -10.909 -5.150 13.364 1.00 94.81 92 TYR A N 1
ATOM 780 C CA . TYR A 1 92 ? -9.744 -5.805 12.790 1.00 94.81 92 TYR A CA 1
ATOM 781 C C . TYR A 1 92 ? -8.526 -4.906 12.949 1.00 94.81 92 TYR A C 1
ATOM 783 O O . TYR A 1 92 ? -8.595 -3.718 12.646 1.00 94.81 92 TYR A O 1
ATOM 791 N N . ILE A 1 93 ? -7.405 -5.472 13.399 1.00 95.81 93 ILE A N 1
ATOM 792 C CA . ILE A 1 93 ? -6.117 -4.776 13.498 1.00 95.81 93 ILE A CA 1
ATOM 793 C C . ILE A 1 93 ? -5.147 -5.466 12.550 1.00 95.81 93 ILE A C 1
ATOM 795 O O . ILE A 1 93 ? -4.768 -6.613 12.778 1.00 95.81 93 ILE A O 1
ATOM 799 N N . ILE A 1 94 ? -4.735 -4.755 11.507 1.00 96.44 94 ILE A N 1
ATOM 800 C CA . ILE A 1 94 ? -3.990 -5.324 10.385 1.00 96.44 94 ILE A CA 1
ATOM 801 C C . ILE A 1 94 ? -2.622 -4.660 10.270 1.00 96.44 94 ILE A C 1
ATOM 803 O O . ILE A 1 94 ? -2.466 -3.462 10.523 1.00 96.44 94 ILE A O 1
ATOM 807 N N . ASN A 1 95 ? -1.626 -5.466 9.897 1.00 95.25 95 ASN A N 1
ATOM 808 C CA . ASN A 1 95 ? -0.301 -5.007 9.503 1.00 95.25 95 ASN A CA 1
ATOM 809 C C . ASN A 1 95 ? -0.122 -5.301 8.015 1.00 95.25 95 ASN A C 1
ATOM 811 O O . ASN A 1 95 ? -0.121 -6.460 7.613 1.00 95.25 95 ASN A O 1
ATOM 815 N N . GLU A 1 96 ? 0.055 -4.260 7.215 1.00 93.25 96 GLU A N 1
ATOM 816 C CA . GLU A 1 96 ? 0.214 -4.372 5.770 1.00 93.25 96 GLU A CA 1
ATOM 817 C C . GLU A 1 96 ? 1.578 -3.835 5.332 1.00 93.25 96 GLU A C 1
ATOM 819 O O . GLU A 1 96 ? 2.111 -2.885 5.910 1.00 93.25 96 GLU A O 1
ATOM 824 N N . GLU A 1 97 ? 2.135 -4.426 4.279 1.00 92.56 97 GLU A N 1
ATOM 825 C CA . GLU A 1 97 ? 3.303 -3.902 3.583 1.00 92.56 97 GLU A CA 1
ATOM 826 C C . GLU A 1 97 ? 2.876 -3.113 2.341 1.00 92.56 97 GLU A C 1
ATOM 828 O O . GLU A 1 97 ? 2.308 -3.644 1.384 1.00 92.56 97 GLU A O 1
ATOM 833 N N . VAL A 1 98 ? 3.181 -1.818 2.359 1.00 90.94 98 VAL A N 1
ATOM 834 C CA . VAL A 1 98 ? 2.902 -0.881 1.272 1.00 90.94 98 VAL A CA 1
ATOM 835 C C . VAL A 1 98 ? 4.208 -0.527 0.571 1.00 90.94 98 VAL A C 1
ATOM 837 O O . VAL A 1 98 ? 5.202 -0.218 1.219 1.00 90.94 98 VAL A O 1
ATOM 840 N N . ASN A 1 99 ? 4.210 -0.499 -0.763 1.00 89.19 99 ASN A N 1
ATOM 841 C CA . ASN A 1 99 ? 5.401 -0.160 -1.549 1.00 89.19 99 ASN A CA 1
ATOM 842 C C . ASN A 1 99 ? 6.052 1.161 -1.101 1.00 89.19 99 ASN A C 1
ATOM 844 O O . ASN A 1 99 ? 5.368 2.186 -0.986 1.00 89.19 99 ASN A O 1
ATOM 848 N N . GLY A 1 100 ? 7.381 1.142 -0.947 1.00 87.38 100 GLY A N 1
ATOM 849 C CA . GLY A 1 100 ? 8.246 2.217 -0.448 1.00 87.38 100 GLY A CA 1
ATOM 850 C C . GLY A 1 100 ? 8.418 3.415 -1.384 1.00 87.38 100 GLY A C 1
ATOM 851 O O . GLY A 1 100 ? 9.513 3.951 -1.532 1.00 87.38 100 GLY A O 1
ATOM 852 N N . THR A 1 101 ? 7.361 3.823 -2.087 1.00 88.62 101 THR A N 1
ATOM 853 C CA . THR A 1 101 ? 7.410 4.982 -2.983 1.00 88.62 101 THR A CA 1
ATOM 854 C C . THR A 1 101 ? 7.293 6.288 -2.203 1.00 88.62 101 THR A C 1
ATOM 856 O O . THR A 1 101 ? 6.579 6.360 -1.202 1.00 88.62 101 THR A O 1
ATOM 859 N N . PHE A 1 102 ? 7.940 7.349 -2.696 1.00 87.50 102 PHE A N 1
ATOM 860 C CA . PHE A 1 102 ? 7.850 8.686 -2.098 1.00 87.50 102 PHE A CA 1
ATOM 861 C C . PHE A 1 102 ? 6.394 9.149 -1.930 1.00 87.50 102 PHE A C 1
ATOM 863 O O . PHE A 1 102 ? 6.025 9.663 -0.878 1.00 87.50 102 PHE A O 1
ATOM 870 N N . LEU A 1 103 ? 5.550 8.896 -2.939 1.00 88.62 103 LEU A N 1
ATOM 871 C CA . LEU A 1 103 ? 4.133 9.253 -2.907 1.00 88.62 103 LEU A CA 1
ATOM 872 C C . LEU A 1 103 ? 3.386 8.541 -1.772 1.00 88.62 103 LEU A C 1
ATOM 874 O O . LEU A 1 103 ? 2.636 9.186 -1.047 1.00 88.62 103 LEU A O 1
ATOM 878 N N . ASN A 1 104 ? 3.605 7.236 -1.589 1.00 89.94 104 ASN A N 1
ATOM 879 C CA . ASN A 1 104 ? 2.973 6.487 -0.499 1.00 89.94 104 ASN A CA 1
ATOM 880 C C . ASN A 1 104 ? 3.449 6.982 0.870 1.00 89.94 104 ASN A C 1
ATOM 882 O O . ASN A 1 104 ? 2.626 7.166 1.761 1.00 89.94 104 ASN A O 1
ATOM 886 N N . GLY A 1 105 ? 4.748 7.258 1.020 1.00 90.50 105 GLY A N 1
ATOM 887 C CA . GLY A 1 105 ? 5.302 7.822 2.252 1.00 90.50 105 GLY A CA 1
ATOM 888 C C . GLY A 1 105 ? 4.697 9.187 2.588 1.00 90.50 105 GLY A C 1
ATOM 889 O O . GLY A 1 105 ? 4.248 9.404 3.711 1.00 90.50 105 GLY A O 1
ATOM 890 N N . TYR A 1 106 ? 4.603 10.087 1.604 1.00 91.88 106 TYR A N 1
ATOM 891 C CA . TYR A 1 106 ? 3.948 11.389 1.763 1.00 91.88 106 TYR A CA 1
ATOM 892 C C . TYR A 1 106 ? 2.477 11.244 2.177 1.00 91.88 106 TYR A C 1
ATOM 894 O O . TYR A 1 106 ? 2.016 11.897 3.110 1.00 91.88 106 TYR A O 1
ATOM 902 N N . ARG A 1 107 ? 1.749 10.340 1.520 1.00 91.38 107 ARG A N 1
ATOM 903 C CA . ARG A 1 107 ? 0.332 10.075 1.783 1.00 91.38 107 ARG A CA 1
ATOM 904 C C . ARG A 1 107 ? 0.085 9.510 3.181 1.00 91.38 107 ARG A C 1
ATOM 906 O O . ARG A 1 107 ? -0.799 9.997 3.876 1.00 91.38 107 ARG A O 1
ATOM 913 N N . LEU A 1 108 ? 0.897 8.552 3.624 1.00 92.75 108 LEU A N 1
ATOM 914 C CA . LEU A 1 108 ? 0.826 8.000 4.980 1.00 92.75 108 LEU A CA 1
ATOM 915 C C . LEU A 1 108 ? 1.139 9.054 6.049 1.00 92.75 108 LEU A C 1
ATOM 917 O O . LEU A 1 108 ? 0.437 9.129 7.057 1.00 92.75 108 LEU A O 1
ATOM 921 N N . ARG A 1 109 ? 2.146 9.910 5.815 1.00 93.69 109 ARG A N 1
ATOM 922 C CA . ARG A 1 109 ? 2.449 11.053 6.695 1.00 93.69 109 ARG A CA 1
ATOM 923 C C . ARG A 1 109 ? 1.279 12.026 6.775 1.00 93.69 109 ARG A C 1
ATOM 925 O O . ARG A 1 109 ? 0.930 12.445 7.872 1.00 93.69 109 ARG A O 1
ATOM 932 N N . ASN A 1 110 ? 0.655 12.341 5.640 1.00 91.56 110 ASN A N 1
ATOM 933 C CA . ASN A 1 110 ? -0.508 13.222 5.601 1.00 91.56 110 ASN A CA 1
ATOM 934 C C . ASN A 1 110 ? -1.676 12.635 6.409 1.00 91.56 110 ASN A C 1
ATOM 936 O O . ASN A 1 110 ? -2.226 13.318 7.268 1.00 91.56 110 ASN A O 1
ATOM 940 N N . VAL A 1 111 ? -1.996 11.349 6.220 1.00 91.44 111 VAL A N 1
ATOM 941 C CA . VAL A 1 111 ? -3.032 10.669 7.015 1.00 91.44 111 VAL A CA 1
ATOM 942 C C . VAL A 1 111 ? -2.728 10.766 8.510 1.00 91.44 111 VAL A C 1
ATOM 944 O O . VAL A 1 111 ? -3.585 11.223 9.256 1.00 91.44 111 VAL A O 1
ATOM 947 N N . LEU A 1 112 ? -1.519 10.408 8.954 1.00 90.62 112 LEU A N 1
ATOM 948 C CA . LEU A 1 112 ? -1.163 10.478 10.379 1.00 90.62 112 LEU A CA 1
ATOM 949 C C . LEU A 1 112 ? -1.142 11.905 10.941 1.00 90.62 112 LEU A C 1
ATOM 951 O O . LEU A 1 112 ? -1.340 12.084 12.137 1.00 90.62 112 LEU A O 1
ATOM 955 N N . SER A 1 113 ? -0.907 12.916 10.103 1.00 88.69 113 SER A N 1
ATOM 956 C CA . SER A 1 113 ? -0.937 14.317 10.535 1.00 88.69 113 SER A CA 1
ATOM 957 C C . SER A 1 113 ? -2.353 14.848 10.792 1.00 88.69 113 SER A C 1
ATOM 959 O O . SER A 1 113 ? -2.510 15.840 11.500 1.00 88.69 113 SER A O 1
ATOM 961 N N . LYS A 1 114 ? -3.390 14.188 10.254 1.00 87.44 114 LYS A N 1
ATOM 962 C CA . LYS A 1 114 ? -4.793 14.527 10.526 1.00 87.44 114 LYS A CA 1
ATOM 963 C C . LYS A 1 114 ? -5.199 14.018 11.913 1.00 87.44 114 LYS A C 1
ATOM 965 O O . LYS A 1 114 ? -4.841 12.903 12.289 1.00 87.44 114 LYS A O 1
ATOM 970 N N . GLN A 1 115 ? -6.013 14.804 12.627 1.00 82.25 115 GLN A N 1
ATOM 971 C CA . GLN A 1 115 ? -6.438 14.543 14.013 1.00 82.25 115 GLN A CA 1
ATOM 972 C C . GLN A 1 115 ? -7.009 13.130 14.224 1.00 82.25 115 GLN A C 1
ATOM 974 O O . GLN A 1 115 ? -6.685 12.470 15.211 1.00 82.25 115 GLN A O 1
ATOM 979 N N . ASP A 1 116 ? -7.791 12.636 13.264 1.00 85.69 116 ASP A N 1
ATOM 980 C CA . ASP A 1 116 ? -8.428 11.321 13.375 1.00 85.69 116 ASP A CA 1
ATOM 981 C C . ASP A 1 116 ? -7.620 10.190 12.725 1.00 85.69 116 ASP A C 1
ATOM 983 O O . ASP A 1 116 ? -7.902 9.014 12.953 1.00 85.69 116 ASP A O 1
ATOM 987 N N . SER A 1 117 ? -6.603 10.533 11.928 1.00 90.38 117 SER A N 1
ATOM 988 C CA . SER A 1 117 ? -5.761 9.596 11.171 1.00 90.38 117 SER A CA 1
ATOM 989 C C . SER A 1 117 ? -6.543 8.566 10.343 1.00 90.38 117 SER A C 1
ATOM 991 O O . SER A 1 117 ? -6.135 7.412 10.202 1.00 90.38 117 SER A O 1
ATOM 993 N N . ILE A 1 118 ? -7.696 8.977 9.809 1.00 91.75 118 ILE A N 1
ATOM 994 C CA . ILE A 1 118 ? -8.613 8.104 9.075 1.00 91.75 118 ILE A CA 1
ATOM 995 C C . ILE A 1 118 ? -8.133 7.911 7.632 1.00 91.75 118 ILE A C 1
ATOM 997 O O . ILE A 1 118 ? -7.810 8.872 6.932 1.00 91.75 118 ILE A O 1
ATOM 1001 N N . ALA A 1 119 ? -8.149 6.663 7.171 1.00 91.81 119 ALA A N 1
ATOM 1002 C CA . ALA A 1 119 ? -7.913 6.277 5.789 1.00 91.81 119 ALA A CA 1
ATOM 1003 C C . ALA A 1 119 ? -9.011 5.339 5.276 1.00 91.81 119 ALA A C 1
ATOM 1005 O O . ALA A 1 119 ? -9.694 4.647 6.036 1.00 91.81 119 ALA A O 1
ATOM 1006 N N . LYS A 1 120 ? -9.163 5.322 3.952 1.00 93.81 120 LYS A N 1
ATOM 1007 C CA . LYS A 1 120 ? -10.023 4.378 3.243 1.00 93.81 120 LYS A CA 1
ATOM 1008 C C . LYS A 1 120 ? -9.329 3.019 3.218 1.00 93.81 120 LYS A C 1
ATOM 1010 O O . LYS A 1 120 ? -8.162 2.929 2.849 1.00 93.81 120 LYS A O 1
ATOM 1015 N N . ILE A 1 121 ? -10.039 1.971 3.604 1.00 93.69 121 ILE A N 1
ATOM 1016 C CA . ILE A 1 121 ? -9.546 0.593 3.620 1.00 93.69 121 ILE A CA 1
ATOM 1017 C C . ILE A 1 121 ? -10.425 -0.218 2.689 1.00 93.69 121 ILE A C 1
ATOM 1019 O O . ILE A 1 121 ? -11.651 -0.116 2.738 1.00 93.69 121 ILE A O 1
ATOM 1023 N N . ARG A 1 122 ? -9.800 -1.014 1.828 1.00 94.56 122 ARG A N 1
ATOM 1024 C CA . ARG A 1 122 ? -10.497 -2.002 1.010 1.00 94.56 122 ARG A CA 1
ATOM 1025 C C . ARG A 1 122 ? -10.209 -3.389 1.549 1.00 94.56 122 ARG A C 1
ATOM 1027 O O . ARG A 1 122 ? -9.089 -3.643 1.971 1.00 94.56 122 ARG A O 1
ATOM 1034 N N . PHE A 1 123 ? -11.208 -4.255 1.551 1.00 94.19 123 PHE A N 1
ATOM 1035 C CA . PHE A 1 123 ? -11.092 -5.606 2.091 1.00 94.19 123 PHE A CA 1
ATOM 1036 C C . PHE A 1 123 ? -11.986 -6.575 1.319 1.00 94.19 123 PHE A C 1
ATOM 1038 O O . PHE A 1 123 ? -12.878 -6.145 0.580 1.00 94.19 123 PHE A O 1
ATOM 1045 N N . LEU A 1 124 ? -11.714 -7.872 1.467 1.00 94.25 124 LEU A N 1
ATOM 1046 C CA . LEU A 1 124 ? -12.560 -8.936 0.933 1.00 94.25 124 LEU A CA 1
ATOM 1047 C C . LEU A 1 124 ? -13.717 -9.205 1.898 1.00 94.25 124 LEU A C 1
ATOM 1049 O O . LEU A 1 124 ? -13.496 -9.485 3.072 1.00 94.25 124 LEU A O 1
ATOM 1053 N N . SER A 1 125 ? -14.962 -9.181 1.423 1.00 90.69 125 SER A N 1
ATOM 1054 C CA . SER A 1 125 ? -16.126 -9.517 2.257 1.00 90.69 125 SER A CA 1
ATOM 1055 C C . SER A 1 125 ? -16.068 -10.940 2.817 1.00 90.69 125 SER A C 1
ATOM 1057 O O . SER A 1 125 ? -16.538 -11.178 3.927 1.00 90.69 125 SER A O 1
ATOM 1059 N N . SER A 1 126 ? -15.466 -11.867 2.066 1.00 92.50 126 SER A N 1
ATOM 1060 C CA . SER A 1 126 ? -15.252 -13.255 2.478 1.00 92.50 126 SER A CA 1
ATOM 1061 C C . SER A 1 126 ? -14.197 -13.407 3.573 1.00 92.50 126 SER A C 1
ATOM 1063 O O . SER A 1 126 ? -14.263 -14.361 4.341 1.00 92.50 126 SER A O 1
ATOM 1065 N N . ASP A 1 127 ? -13.223 -12.497 3.625 1.00 92.06 127 ASP A N 1
ATOM 1066 C CA . ASP A 1 127 ? -12.155 -12.485 4.623 1.00 92.06 127 ASP A CA 1
ATOM 1067 C C . ASP A 1 127 ? -11.693 -11.041 4.887 1.00 92.06 127 ASP A C 1
ATOM 1069 O O . ASP A 1 127 ? -10.791 -10.540 4.210 1.00 92.06 127 ASP A O 1
ATOM 1073 N N . PRO A 1 128 ? -12.286 -10.356 5.882 1.00 91.06 128 PRO A N 1
ATOM 1074 C CA . PRO A 1 128 ? -11.907 -8.986 6.208 1.00 91.06 128 PRO A CA 1
ATOM 1075 C C . PRO A 1 128 ? -10.465 -8.846 6.712 1.00 91.06 128 PRO A C 1
ATOM 1077 O O . PRO A 1 128 ? -9.964 -7.729 6.785 1.00 91.06 128 PRO A O 1
ATOM 1080 N N . SER A 1 129 ? -9.782 -9.942 7.067 1.00 91.81 129 SER A N 1
ATOM 1081 C CA . SER A 1 129 ? -8.366 -9.873 7.433 1.00 91.81 129 SER A CA 1
ATOM 1082 C C . SER A 1 129 ? -7.454 -9.638 6.223 1.0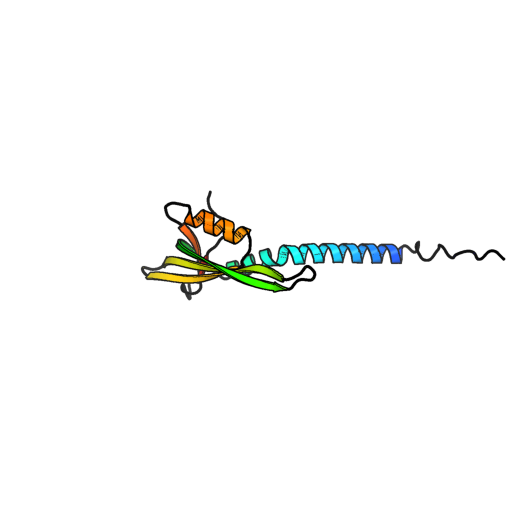0 91.81 129 SER A C 1
ATOM 1084 O O . SER A 1 129 ? -6.380 -9.051 6.379 1.00 91.81 129 SER A O 1
ATOM 1086 N N . ASP A 1 130 ? -7.901 -10.007 5.015 1.00 92.62 130 ASP A N 1
ATOM 1087 C CA . ASP A 1 130 ? -7.279 -9.572 3.767 1.00 92.62 130 ASP A CA 1
ATOM 1088 C C . ASP A 1 130 ? -7.803 -8.181 3.406 1.00 92.62 130 ASP A C 1
ATOM 1090 O O . ASP A 1 130 ? -8.854 -7.993 2.778 1.00 92.62 130 ASP A O 1
ATOM 1094 N N . SER A 1 131 ? -7.050 -7.183 3.855 1.00 93.12 131 SER A N 1
ATOM 1095 C CA . SER A 1 131 ? -7.358 -5.783 3.636 1.00 93.12 131 SER A CA 1
ATOM 1096 C C . SER A 1 131 ? -6.127 -4.977 3.245 1.00 93.12 131 SER A C 1
ATOM 1098 O O . SER A 1 131 ? -4.979 -5.338 3.516 1.00 93.12 131 SER A O 1
ATOM 1100 N N . MET A 1 132 ? -6.382 -3.828 2.630 1.00 93.31 132 MET A N 1
ATOM 1101 C CA . MET A 1 132 ? -5.365 -2.901 2.169 1.00 93.31 132 MET A CA 1
ATOM 1102 C C . MET A 1 132 ? -5.795 -1.454 2.399 1.00 93.31 132 MET A C 1
ATOM 1104 O O . MET A 1 132 ? -6.937 -1.076 2.118 1.00 93.31 132 MET A O 1
ATOM 1108 N N . VAL A 1 133 ? -4.862 -0.618 2.854 1.00 92.44 133 VAL A N 1
ATOM 1109 C CA . VAL A 1 133 ? -5.074 0.830 2.908 1.00 92.44 133 VAL A CA 1
ATOM 1110 C C . VAL A 1 133 ? -5.076 1.383 1.486 1.00 92.44 133 VAL A C 1
ATOM 1112 O O . VAL A 1 133 ? -4.090 1.303 0.749 1.00 92.44 133 VAL A O 1
ATOM 1115 N N . ASP A 1 134 ? -6.189 1.994 1.099 1.00 91.12 134 ASP A N 1
ATOM 1116 C CA . ASP A 1 134 ? -6.314 2.685 -0.173 1.00 91.12 134 ASP A CA 1
ATOM 1117 C C . ASP A 1 134 ? -5.694 4.076 -0.063 1.00 91.12 134 ASP A C 1
ATOM 1119 O O . ASP A 1 134 ? -6.322 5.053 0.344 1.00 91.12 134 ASP A O 1
ATOM 1123 N N . LEU A 1 135 ? -4.426 4.156 -0.453 1.00 86.50 135 LEU A N 1
ATOM 1124 C CA . LEU A 1 135 ? -3.703 5.415 -0.545 1.00 86.50 135 LEU A CA 1
ATOM 1125 C C . LEU A 1 135 ? -3.937 6.124 -1.882 1.00 86.50 135 LEU A C 1
ATOM 1127 O O . LEU A 1 135 ? -3.203 7.059 -2.163 1.00 86.50 135 LEU A O 1
ATOM 1131 N N . THR A 1 136 ? -4.854 5.710 -2.765 1.00 79.56 136 THR A N 1
ATOM 1132 C CA . THR A 1 136 ? -5.011 6.378 -4.076 1.00 79.56 136 THR A CA 1
ATOM 1133 C C . THR A 1 136 ? -5.697 7.740 -3.984 1.00 79.56 136 THR A C 1
ATOM 1135 O O . THR A 1 136 ? -5.264 8.669 -4.675 1.00 79.56 136 THR A O 1
ATOM 1138 N N . GLU A 1 137 ? -6.661 7.873 -3.073 1.00 64.06 137 GLU A N 1
ATOM 1139 C CA . GLU A 1 137 ? -7.461 9.070 -2.808 1.00 64.06 137 GLU A CA 1
ATOM 1140 C C . GLU A 1 137 ? -7.363 9.430 -1.321 1.00 64.06 137 GLU A C 1
ATOM 1142 O O . GLU A 1 137 ? -7.907 8.733 -0.466 1.00 64.06 137 GLU A O 1
ATOM 1147 N N . ILE A 1 138 ? -6.687 10.531 -0.996 1.00 58.41 138 ILE A N 1
ATOM 1148 C CA . ILE A 1 138 ? -6.849 11.164 0.315 1.00 58.41 138 ILE A CA 1
ATOM 1149 C C . ILE A 1 138 ? -7.864 12.278 0.095 1.00 58.41 138 ILE A C 1
ATOM 1151 O O . ILE A 1 138 ? -7.602 13.165 -0.712 1.00 58.41 138 ILE A O 1
ATOM 1155 N N . LYS A 1 139 ? -9.021 12.221 0.771 1.00 49.75 139 LYS A N 1
ATOM 1156 C CA . LYS A 1 139 ? -9.909 13.389 0.855 1.00 49.75 139 LYS A CA 1
ATOM 1157 C C . LYS A 1 139 ? -9.093 14.518 1.477 1.00 49.75 139 LYS A C 1
ATOM 1159 O O . LYS A 1 139 ? -8.619 14.340 2.604 1.00 49.75 139 LYS A O 1
ATOM 1164 N N . GLU A 1 140 ? -8.868 15.593 0.726 1.00 44.28 140 GLU A N 1
ATOM 1165 C CA . GLU A 1 140 ? -8.290 16.835 1.250 1.00 44.28 140 GLU A CA 1
ATOM 1166 C C . GLU A 1 140 ? -9.173 17.373 2.373 1.00 44.28 140 GLU A C 1
ATOM 1168 O O . GLU A 1 140 ? -10.406 17.456 2.171 1.00 44.28 140 GLU A O 1
#

Secondary structure (DSSP, 8-state):
------TTSTT-HHHHHHHHHHHHHHHHHHHHHHHHHHHHHHHHHHT--EEEEEEEEEEEEEEEEEEETTEEEEEEEEEEEEEEEEETTEEEEEEEEEE--HHHHHHHHHHHHSTT-EEEEEEETTEEEEEEEE-S----

Sequence (140 aa):
MARKLRFYYIWNIKHILVGVIVILISLIAIVGFYSYPRWYNFYKLSRYDKVAWGKVLSFHEKSIIRQTQYGSGLKVDHFKVKYTFSYSDSTYIINEEVNGTFLNGYRLRNVLSKQDSIAKIRFLSSDPSDSMVDLTEIKE

Organism: NCBI:txid2494733

Radius of gyration: 24.47 Å; chains: 1; bounding box: 59×30×75 Å